Protein AF-A0A7S0VU99-F1 (afdb_monomer_lite)

Organism: NCBI:txid464990

Radius of gyration: 22.37 Å; chains: 1; bounding box: 52×41×63 Å

Structure (mmCIF, N/CA/C/O backbone):
data_AF-A0A7S0VU99-F1
#
_entry.id   AF-A0A7S0VU99-F1
#
loop_
_atom_site.group_PDB
_atom_site.id
_atom_site.type_symbol
_atom_site.label_atom_id
_atom_site.label_alt_id
_atom_site.label_comp_id
_atom_site.label_asym_id
_atom_site.label_entity_id
_atom_site.label_seq_id
_atom_site.pdbx_PDB_ins_code
_atom_site.Cartn_x
_atom_site.Cartn_y
_atom_site.Cartn_z
_atom_site.occupancy
_atom_site.B_iso_or_equiv
_atom_site.auth_seq_id
_atom_site.auth_comp_id
_atom_site.auth_asym_id
_atom_site.auth_atom_id
_atom_site.pdbx_PDB_model_num
ATOM 1 N N . MET A 1 1 ? 24.944 33.777 15.176 1.00 42.62 1 MET A N 1
ATOM 2 C CA . MET A 1 1 ? 24.811 32.309 15.261 1.00 42.62 1 MET A CA 1
ATOM 3 C C . MET A 1 1 ? 23.973 31.871 14.078 1.00 42.62 1 MET A C 1
ATOM 5 O O . MET A 1 1 ? 22.830 32.293 13.983 1.00 42.62 1 MET A O 1
ATOM 9 N N . LEU A 1 2 ? 24.575 31.160 13.125 1.00 47.84 2 LEU A N 1
ATOM 10 C CA . LEU A 1 2 ? 23.851 30.577 11.997 1.00 47.84 2 LEU A CA 1
ATOM 11 C C . LEU A 1 2 ? 23.214 29.288 12.511 1.00 47.84 2 LEU A C 1
ATOM 13 O O . LEU A 1 2 ? 23.934 28.362 12.865 1.00 47.84 2 LEU A O 1
ATOM 17 N N . VAL A 1 3 ? 21.888 29.281 12.614 1.00 47.84 3 VAL A N 1
ATOM 18 C CA . VAL A 1 3 ? 21.104 28.084 12.929 1.00 47.84 3 VAL A CA 1
ATOM 19 C C . VAL A 1 3 ? 21.346 27.098 11.789 1.00 47.84 3 VAL A C 1
ATOM 21 O O . VAL A 1 3 ? 20.936 27.340 10.652 1.00 47.84 3 VAL A O 1
ATOM 24 N N . THR A 1 4 ? 22.101 26.037 12.055 1.00 50.44 4 THR A N 1
ATOM 25 C CA . THR A 1 4 ? 22.237 24.922 11.117 1.00 50.44 4 THR A CA 1
ATOM 26 C C . THR A 1 4 ? 20.938 24.127 11.173 1.00 50.44 4 THR A C 1
ATOM 28 O O . THR A 1 4 ? 20.381 23.961 12.250 1.00 50.44 4 THR A O 1
ATOM 31 N N . GLY A 1 5 ? 20.429 23.652 10.035 1.00 49.12 5 GLY A N 1
ATOM 32 C CA . GLY A 1 5 ? 19.099 23.029 9.896 1.00 49.12 5 GLY A CA 1
ATOM 33 C C . GLY A 1 5 ? 18.801 21.778 10.744 1.00 49.12 5 GLY A C 1
ATOM 34 O O . GLY A 1 5 ? 17.784 21.143 10.500 1.00 49.12 5 GLY A O 1
ATOM 35 N N . ASN A 1 6 ? 19.640 21.445 11.727 1.00 53.31 6 ASN A N 1
ATOM 36 C CA . ASN A 1 6 ? 19.425 20.407 12.736 1.00 53.31 6 ASN A CA 1
ATOM 37 C C . ASN A 1 6 ? 18.670 20.911 13.985 1.00 53.31 6 ASN A C 1
ATOM 39 O O . ASN A 1 6 ? 18.320 20.109 14.844 1.00 53.31 6 ASN A O 1
ATOM 43 N N . ASP A 1 7 ? 18.387 22.213 14.098 1.00 51.75 7 ASP A N 1
ATOM 44 C CA . ASP A 1 7 ? 17.778 22.802 15.304 1.00 51.75 7 ASP A CA 1
ATOM 45 C C . ASP A 1 7 ? 16.232 22.852 15.264 1.00 51.75 7 ASP A C 1
ATOM 47 O O . ASP A 1 7 ? 15.596 23.442 16.139 1.00 51.75 7 ASP A O 1
ATOM 51 N N . ILE A 1 8 ? 15.603 22.231 14.257 1.00 57.84 8 ILE A N 1
ATOM 52 C CA . ILE A 1 8 ? 14.141 22.149 14.118 1.00 57.84 8 ILE A CA 1
ATOM 53 C C . ILE A 1 8 ? 13.699 20.691 14.276 1.00 57.84 8 ILE A C 1
ATOM 55 O O . ILE A 1 8 ? 13.397 20.024 13.295 1.00 57.84 8 ILE A O 1
ATOM 59 N N . GLY A 1 9 ? 13.685 20.208 15.521 1.00 58.66 9 GLY A N 1
ATOM 60 C CA . GLY A 1 9 ? 12.919 19.036 15.963 1.00 58.66 9 GLY A CA 1
ATOM 61 C C . GLY A 1 9 ? 12.917 17.837 15.012 1.00 58.66 9 GLY A C 1
ATOM 62 O O . GLY A 1 9 ? 11.920 17.589 14.335 1.00 58.66 9 GLY A O 1
ATOM 63 N N . GLU A 1 10 ? 14.003 17.067 15.003 1.00 64.81 10 GLU A N 1
ATOM 64 C CA . GLU A 1 10 ? 13.993 15.716 14.440 1.00 64.81 10 GLU A CA 1
ATOM 65 C C . GLU A 1 10 ? 12.984 14.871 15.231 1.00 64.81 10 GLU A C 1
ATOM 67 O O . GLU A 1 10 ? 13.156 14.644 16.430 1.00 64.81 10 GLU A O 1
ATOM 72 N N . ASP A 1 11 ? 11.893 14.453 14.584 1.00 71.62 11 ASP A N 1
ATOM 73 C CA . ASP A 1 11 ? 10.975 13.480 15.172 1.00 71.62 11 ASP A CA 1
ATOM 74 C C . ASP A 1 11 ? 11.741 12.153 15.321 1.00 71.62 11 ASP A C 1
ATOM 76 O O . ASP A 1 11 ? 12.111 11.557 14.304 1.00 71.62 11 ASP A O 1
ATOM 80 N N . PRO A 1 12 ? 11.987 11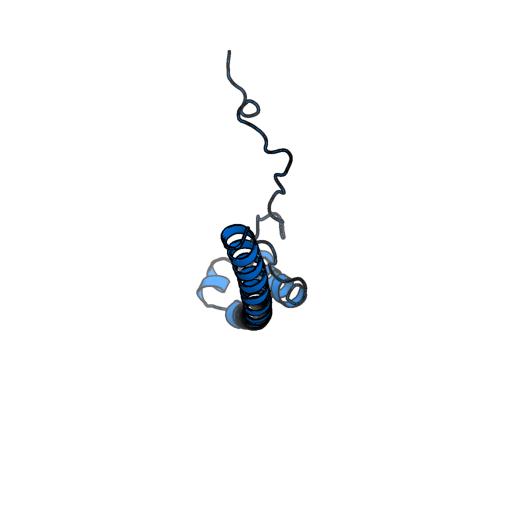.659 16.551 1.00 77.50 12 PRO A N 1
ATOM 81 C CA . PRO A 1 12 ? 12.709 10.406 16.760 1.00 77.50 12 PRO A CA 1
ATOM 82 C C . PRO A 1 12 ? 11.982 9.192 16.157 1.00 77.50 12 PRO A C 1
ATOM 84 O O . PRO A 1 12 ? 12.581 8.125 16.035 1.00 77.50 12 PRO A O 1
ATOM 87 N N . ALA A 1 13 ? 10.707 9.335 15.777 1.00 81.31 13 ALA A N 1
ATOM 88 C CA . ALA A 1 13 ? 9.921 8.318 15.089 1.00 81.31 13 ALA A CA 1
ATOM 89 C C . ALA A 1 13 ? 9.869 8.497 13.558 1.00 81.31 13 ALA A C 1
ATOM 91 O O . ALA A 1 13 ? 9.166 7.736 12.885 1.00 81.31 13 ALA A O 1
ATOM 92 N N . TYR A 1 14 ? 10.590 9.467 12.982 1.00 81.25 14 TYR A N 1
ATOM 93 C CA . TYR A 1 14 ? 10.602 9.666 11.537 1.00 81.25 14 TYR A CA 1
ATOM 94 C C . TYR A 1 14 ? 11.242 8.472 10.823 1.00 81.25 14 TYR A C 1
ATOM 96 O O . TYR A 1 14 ? 12.432 8.188 10.961 1.00 81.25 14 TYR A O 1
ATOM 104 N N . VAL A 1 15 ? 10.445 7.792 9.999 1.00 80.75 15 VAL A N 1
ATOM 105 C CA . VAL A 1 15 ? 10.933 6.763 9.081 1.00 80.75 15 VAL A CA 1
ATOM 106 C C . VAL A 1 15 ? 11.011 7.382 7.686 1.00 80.75 15 VAL A C 1
ATOM 108 O O . VAL A 1 15 ? 9.965 7.747 7.134 1.00 80.75 15 VAL A O 1
ATOM 111 N N . PRO A 1 16 ? 12.213 7.518 7.092 1.00 81.75 16 PRO A N 1
ATOM 112 C CA . PRO A 1 16 ? 12.338 8.068 5.753 1.00 81.75 16 PRO A CA 1
ATOM 113 C C . PRO A 1 16 ? 11.606 7.181 4.736 1.00 81.75 16 PRO A C 1
ATOM 115 O O . PRO A 1 16 ? 11.574 5.954 4.883 1.00 81.75 16 PRO A O 1
ATOM 118 N N . PRO A 1 17 ? 11.012 7.775 3.687 1.00 85.19 17 PRO A N 1
ATOM 119 C CA . PRO A 1 17 ? 10.333 7.008 2.655 1.00 85.19 17 PRO A CA 1
ATOM 120 C C . PRO A 1 17 ? 11.322 6.083 1.927 1.00 85.19 17 PRO A C 1
ATOM 122 O O . PRO A 1 17 ? 12.498 6.429 1.774 1.00 85.19 17 PRO A O 1
ATOM 125 N N . PRO A 1 18 ? 10.857 4.923 1.435 1.00 87.25 18 PRO A N 1
ATOM 126 C CA . PRO A 1 18 ? 11.715 4.002 0.718 1.00 87.25 18 PRO A CA 1
ATOM 127 C C . PRO A 1 18 ? 12.227 4.639 -0.572 1.00 87.25 18 PRO A C 1
ATOM 129 O O . PRO A 1 18 ? 11.570 5.479 -1.200 1.00 87.25 18 PRO A O 1
ATOM 132 N N . THR A 1 19 ? 13.414 4.207 -0.980 1.00 88.50 19 THR A N 1
ATOM 133 C CA . THR A 1 19 ? 14.022 4.602 -2.245 1.00 88.50 19 THR A CA 1
ATOM 134 C C . THR A 1 19 ? 14.092 3.406 -3.184 1.00 88.50 19 THR A C 1
ATOM 136 O O . THR A 1 19 ? 14.319 2.274 -2.766 1.00 88.50 19 THR A O 1
ATOM 139 N N . PHE A 1 20 ? 13.884 3.657 -4.473 1.00 87.06 20 PHE A N 1
ATOM 140 C CA . PHE A 1 20 ? 14.007 2.658 -5.524 1.00 87.06 20 PHE A CA 1
ATOM 141 C C . PHE A 1 20 ? 14.793 3.253 -6.688 1.00 87.06 20 PHE A C 1
ATOM 143 O O . PHE A 1 20 ? 14.441 4.316 -7.211 1.00 87.06 20 PHE A O 1
ATOM 150 N N . ALA A 1 21 ? 15.890 2.594 -7.070 1.00 85.69 21 ALA A N 1
ATOM 151 C CA . ALA A 1 21 ? 16.823 3.086 -8.087 1.00 85.69 21 ALA A CA 1
ATOM 152 C C . ALA A 1 21 ? 17.232 4.564 -7.868 1.00 85.69 21 ALA A C 1
ATOM 154 O O . ALA A 1 21 ? 17.171 5.381 -8.788 1.00 85.69 21 ALA A O 1
ATOM 155 N N . GLY A 1 22 ? 17.569 4.926 -6.623 1.00 85.81 22 GLY A N 1
ATOM 156 C CA . GLY A 1 22 ? 18.023 6.273 -6.249 1.00 85.81 22 GLY A CA 1
ATOM 157 C C . GLY A 1 22 ? 16.937 7.355 -6.207 1.00 85.81 22 GLY A C 1
ATOM 158 O O . GLY A 1 22 ? 17.255 8.523 -6.005 1.00 85.81 22 GLY A O 1
ATOM 159 N N . ARG A 1 23 ? 15.658 7.001 -6.385 1.00 85.56 23 ARG A N 1
ATOM 160 C CA . ARG A 1 23 ? 14.527 7.939 -6.291 1.00 85.56 23 ARG A CA 1
ATOM 161 C C . ARG A 1 23 ? 13.629 7.593 -5.118 1.00 85.56 23 ARG A C 1
ATOM 163 O O . ARG A 1 23 ? 13.390 6.422 -4.845 1.00 85.56 23 ARG A O 1
ATOM 170 N N . VAL A 1 24 ? 13.109 8.619 -4.453 1.00 88.50 24 VAL A N 1
ATOM 171 C CA . VAL A 1 24 ? 12.107 8.465 -3.393 1.00 88.50 24 VAL A CA 1
ATOM 172 C C . VAL A 1 24 ? 10.810 7.949 -4.005 1.00 88.50 24 VAL A C 1
ATOM 174 O O . VAL A 1 24 ? 10.321 8.506 -4.992 1.00 88.50 24 VAL A O 1
ATOM 177 N N . VAL A 1 25 ? 10.253 6.888 -3.425 1.00 90.50 25 VAL A N 1
ATOM 178 C CA . VAL A 1 25 ? 9.017 6.262 -3.899 1.00 90.50 25 VAL A CA 1
ATOM 179 C C . VAL A 1 25 ? 7.960 6.211 -2.812 1.00 90.50 25 VAL A C 1
ATOM 181 O O . VAL A 1 25 ? 8.241 6.244 -1.615 1.00 90.50 25 VAL A O 1
ATOM 184 N N . LYS A 1 26 ? 6.701 6.129 -3.246 1.00 87.31 26 LYS A N 1
ATOM 185 C CA . LYS A 1 26 ? 5.577 5.949 -2.333 1.00 87.31 26 LYS A CA 1
ATOM 186 C C . LYS A 1 26 ? 5.691 4.572 -1.665 1.00 87.31 26 LYS A C 1
ATOM 188 O O . LYS A 1 26 ? 5.703 3.593 -2.410 1.00 87.31 26 LYS A O 1
ATOM 193 N N . PRO A 1 27 ? 5.686 4.483 -0.322 1.00 89.12 27 PRO A N 1
ATOM 194 C CA . PRO A 1 27 ? 5.757 3.207 0.378 1.00 89.12 27 PRO A CA 1
ATOM 195 C C . PRO A 1 27 ? 4.667 2.234 -0.068 1.00 89.12 27 PRO A C 1
ATOM 197 O O . PRO A 1 27 ? 3.522 2.646 -0.310 1.00 89.12 27 PRO A O 1
ATOM 200 N N . ASN A 1 28 ? 5.003 0.945 -0.127 1.00 90.56 28 ASN A N 1
ATOM 201 C CA . ASN A 1 28 ? 3.992 -0.084 -0.288 1.00 90.56 28 ASN A CA 1
ATOM 202 C C . ASN A 1 28 ? 3.064 -0.085 0.936 1.00 90.56 28 ASN A C 1
ATOM 204 O O . ASN A 1 28 ? 3.499 -0.169 2.083 1.00 90.56 28 ASN A O 1
ATOM 208 N N . LYS A 1 29 ? 1.761 0.026 0.679 1.00 89.62 29 LYS A N 1
ATOM 209 C CA . LYS A 1 29 ? 0.740 0.085 1.724 1.00 89.62 29 LYS A CA 1
ATOM 210 C C . LYS A 1 29 ? 0.324 -1.302 2.216 1.00 89.62 29 LYS A C 1
ATOM 212 O O . LYS A 1 29 ? -0.093 -1.431 3.365 1.00 89.62 29 LYS A O 1
ATOM 217 N N . TYR A 1 30 ? 0.381 -2.312 1.351 1.00 94.19 30 TYR A N 1
ATOM 218 C CA . TYR A 1 30 ? -0.117 -3.652 1.640 1.00 94.19 30 TYR A CA 1
ATOM 219 C C . TYR A 1 30 ? 0.970 -4.681 1.314 1.00 94.19 30 TYR A C 1
ATOM 221 O O . TYR A 1 30 ? 1.270 -4.863 0.135 1.00 94.19 30 TYR A O 1
ATOM 229 N N . PRO A 1 31 ? 1.519 -5.409 2.307 1.00 94.06 31 PRO A N 1
ATOM 230 C CA . PRO A 1 31 ? 2.591 -6.384 2.074 1.00 94.06 31 PRO A CA 1
ATOM 231 C C . PRO A 1 31 ? 2.248 -7.450 1.022 1.00 94.06 31 PRO A C 1
ATOM 233 O O . PRO A 1 31 ? 3.108 -7.893 0.275 1.00 94.06 31 PRO A O 1
ATOM 236 N N . VAL A 1 32 ? 0.967 -7.814 0.902 1.00 95.06 32 VAL A N 1
ATOM 237 C CA . VAL A 1 32 ? 0.474 -8.763 -0.114 1.00 95.06 32 VAL A CA 1
ATOM 238 C C . VAL A 1 32 ? 0.682 -8.248 -1.547 1.00 95.06 32 VAL A C 1
ATOM 240 O O . VAL A 1 32 ? 0.856 -9.041 -2.464 1.00 95.06 32 VAL A O 1
ATOM 243 N N . CYS A 1 33 ? 0.702 -6.928 -1.745 1.00 96.12 33 CYS A N 1
ATOM 244 C CA . CYS A 1 33 ? 0.878 -6.292 -3.051 1.00 96.12 33 CYS A CA 1
ATOM 245 C C . CYS A 1 33 ? 2.347 -5.959 -3.379 1.00 96.12 33 CYS A C 1
ATOM 247 O O . CYS A 1 33 ? 2.592 -5.279 -4.372 1.00 96.12 33 CYS A O 1
ATOM 249 N N . GLU A 1 34 ? 3.318 -6.414 -2.574 1.00 95.62 34 GLU A N 1
ATOM 250 C CA . GLU A 1 34 ? 4.743 -6.059 -2.715 1.00 95.62 34 GLU A CA 1
ATOM 251 C C . GLU A 1 34 ? 5.302 -6.396 -4.100 1.00 95.62 34 GLU A C 1
ATOM 253 O O . GLU A 1 34 ? 5.947 -5.563 -4.728 1.00 95.62 34 GLU A O 1
ATOM 258 N N . GLN A 1 35 ? 5.002 -7.588 -4.618 1.00 94.94 35 GLN A N 1
ATOM 259 C CA . GLN A 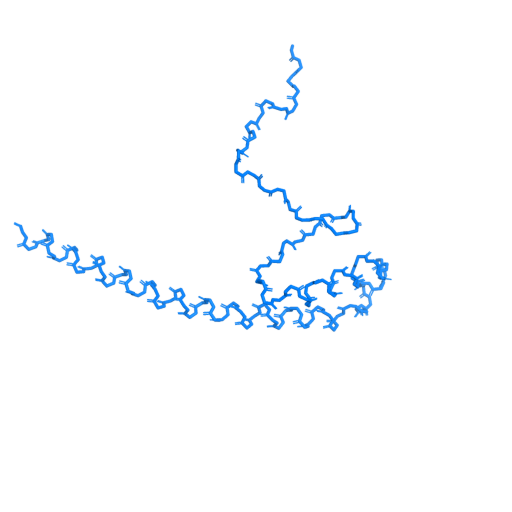1 35 ? 5.519 -8.035 -5.915 1.00 94.94 35 GLN A CA 1
ATOM 260 C C . GLN A 1 35 ? 5.052 -7.122 -7.057 1.00 94.94 35 GLN A C 1
ATOM 262 O O . GLN A 1 35 ? 5.863 -6.620 -7.830 1.00 94.94 35 GLN A O 1
ATOM 267 N N . VAL A 1 36 ? 3.753 -6.820 -7.104 1.00 95.31 36 VAL A N 1
ATOM 268 C CA . VAL A 1 36 ? 3.164 -5.962 -8.144 1.00 95.31 36 VAL A CA 1
ATOM 269 C C . VAL A 1 36 ? 3.609 -4.502 -7.986 1.00 95.31 36 VAL A C 1
ATOM 271 O O . VAL A 1 36 ? 3.759 -3.770 -8.965 1.00 95.31 36 VAL A O 1
ATOM 274 N N . TRP A 1 37 ? 3.861 -4.062 -6.749 1.00 95.31 37 TRP A N 1
ATOM 275 C CA . TRP A 1 37 ? 4.433 -2.746 -6.470 1.00 95.31 37 TRP A CA 1
ATOM 276 C C . TRP A 1 37 ? 5.861 -2.631 -7.018 1.00 95.31 37 TRP A C 1
ATOM 278 O O . TRP A 1 37 ? 6.166 -1.655 -7.705 1.00 95.31 37 TRP A O 1
ATOM 288 N N . MET A 1 38 ? 6.698 -3.649 -6.799 1.00 94.19 38 MET A N 1
ATOM 289 C CA . MET A 1 38 ? 8.061 -3.709 -7.332 1.00 94.19 38 MET A CA 1
ATOM 290 C C . MET A 1 38 ? 8.081 -3.714 -8.863 1.00 94.19 38 MET A C 1
ATOM 292 O O . MET A 1 38 ? 8.850 -2.965 -9.461 1.00 94.19 38 MET A O 1
ATOM 296 N N . GLU A 1 39 ? 7.202 -4.482 -9.510 1.00 93.38 39 GLU A N 1
ATOM 297 C CA . GLU A 1 39 ? 7.071 -4.500 -10.976 1.00 93.38 39 GLU A CA 1
ATOM 298 C C . GLU A 1 39 ? 6.676 -3.131 -11.543 1.00 93.38 39 GLU A C 1
ATOM 300 O O . GLU A 1 39 ? 7.251 -2.655 -12.528 1.00 93.38 39 GLU A O 1
ATOM 305 N N . TYR A 1 40 ? 5.721 -2.455 -10.898 1.00 93.75 40 TYR A N 1
ATOM 306 C CA . TYR A 1 40 ? 5.321 -1.107 -11.285 1.00 93.75 40 TYR A CA 1
ATOM 307 C C . TYR A 1 40 ? 6.474 -0.102 -11.139 1.00 93.75 40 TYR A C 1
ATOM 309 O O . TYR A 1 40 ? 6.675 0.743 -12.020 1.00 93.75 40 TYR A O 1
ATOM 317 N N . LEU A 1 41 ? 7.250 -0.180 -10.055 1.00 92.75 41 LEU A N 1
ATOM 318 C CA . LEU A 1 41 ? 8.403 0.697 -9.845 1.00 92.75 41 LEU A CA 1
ATOM 319 C C . LEU A 1 41 ? 9.532 0.421 -10.831 1.00 92.75 41 LEU A C 1
ATOM 321 O O . LEU A 1 41 ? 10.086 1.363 -11.391 1.00 92.75 41 LEU A O 1
ATOM 325 N N . ASP A 1 42 ? 9.841 -0.843 -11.094 1.00 92.25 42 ASP A N 1
ATOM 326 C CA . ASP A 1 42 ? 10.831 -1.225 -12.094 1.00 92.25 42 ASP A CA 1
ATOM 327 C C . ASP A 1 42 ? 10.463 -0.666 -13.477 1.00 92.25 42 ASP A C 1
ATOM 329 O O . ASP A 1 42 ? 11.274 0.006 -14.120 1.00 92.25 42 ASP A O 1
ATOM 333 N N . CYS A 1 43 ? 9.199 -0.804 -13.891 1.00 91.69 43 CYS A N 1
ATOM 334 C CA . CYS A 1 43 ? 8.736 -0.228 -15.150 1.00 91.69 43 CYS A CA 1
ATOM 335 C C . CYS A 1 43 ? 8.839 1.304 -15.154 1.00 91.69 43 CYS A C 1
ATOM 337 O O . CYS A 1 43 ? 9.446 1.903 -16.043 1.00 91.69 43 CYS A O 1
ATOM 339 N N . THR A 1 44 ? 8.266 1.957 -14.141 1.00 88.44 44 THR A N 1
ATOM 340 C CA . THR A 1 44 ? 8.132 3.419 -14.127 1.00 88.44 44 THR A CA 1
ATOM 341 C C . THR A 1 44 ? 9.406 4.158 -13.758 1.00 88.44 44 THR A C 1
ATOM 343 O O . THR A 1 44 ? 9.463 5.367 -13.963 1.00 88.44 44 THR A O 1
ATOM 346 N N . LEU A 1 45 ? 10.416 3.509 -13.192 1.00 88.38 45 LEU A N 1
ATOM 347 C CA . LEU A 1 45 ? 11.647 4.169 -12.765 1.00 88.38 45 LEU A CA 1
ATOM 348 C C . LEU A 1 45 ? 12.849 3.678 -13.568 1.00 88.38 45 LEU A C 1
ATOM 350 O O . LEU A 1 45 ? 13.667 4.504 -13.975 1.00 88.38 45 LEU A O 1
ATOM 354 N N . VAL A 1 46 ? 12.973 2.377 -13.815 1.00 85.38 46 VAL A N 1
ATOM 355 C CA . VAL A 1 46 ? 14.174 1.803 -14.438 1.00 85.38 46 VAL A CA 1
ATOM 356 C C . VAL A 1 46 ? 14.004 1.671 -15.947 1.00 85.38 46 VAL A C 1
ATOM 358 O O . VAL A 1 46 ? 14.859 2.145 -16.691 1.00 85.38 46 VAL A O 1
ATOM 361 N N . LYS A 1 47 ? 12.905 1.061 -16.401 1.00 84.75 47 LYS A N 1
ATOM 362 C CA . LYS A 1 47 ? 12.733 0.680 -17.812 1.00 84.75 47 LYS A CA 1
ATOM 363 C C . LYS A 1 47 ? 12.245 1.818 -18.703 1.00 84.75 47 LYS A C 1
ATOM 365 O O . LYS A 1 47 ? 12.738 1.969 -19.818 1.00 84.75 47 LYS A O 1
ATOM 370 N N . GLU A 1 48 ? 11.298 2.627 -18.232 1.00 84.44 48 GLU A N 1
ATOM 371 C CA . GLU A 1 48 ? 10.668 3.657 -19.059 1.00 84.44 48 GLU A CA 1
ATOM 372 C C . GLU A 1 48 ? 11.134 5.075 -18.706 1.00 84.44 48 GLU A C 1
ATOM 374 O O . GLU A 1 48 ? 11.023 5.553 -17.570 1.00 84.44 48 GLU A O 1
ATOM 379 N N . SER A 1 49 ? 11.601 5.795 -19.730 1.00 76.94 49 SER A N 1
ATOM 380 C CA . SER A 1 49 ? 11.880 7.230 -19.651 1.00 76.94 49 SER A CA 1
ATOM 381 C C . SER A 1 49 ? 10.580 8.038 -19.531 1.00 76.94 49 SER A C 1
ATOM 383 O O . SER A 1 49 ? 9.475 7.508 -19.671 1.00 76.94 49 SER A O 1
ATOM 385 N N . SER A 1 50 ? 10.683 9.349 -19.290 1.00 77.69 50 SER A N 1
ATOM 386 C CA . SER A 1 50 ? 9.521 10.238 -19.122 1.00 77.69 50 SER A CA 1
ATOM 387 C C . SER A 1 50 ? 8.470 10.095 -20.232 1.00 77.69 50 SER A C 1
ATOM 389 O O . SER A 1 50 ? 7.275 10.144 -19.947 1.00 77.69 50 SER A O 1
ATOM 391 N N . PHE A 1 51 ? 8.897 9.850 -21.476 1.00 81.31 51 PHE A N 1
ATOM 392 C CA . PHE A 1 51 ? 7.984 9.652 -22.601 1.00 81.31 51 PHE A CA 1
ATOM 393 C C . PHE A 1 51 ? 7.232 8.314 -22.530 1.00 81.31 51 PHE A C 1
ATOM 395 O O . PHE A 1 51 ? 6.025 8.285 -22.751 1.00 81.31 51 PHE A O 1
ATOM 402 N N . GLY A 1 52 ? 7.904 7.220 -22.153 1.00 79.44 52 GLY A N 1
ATOM 403 C CA . GLY A 1 52 ? 7.284 5.896 -22.000 1.00 79.44 52 GLY A CA 1
ATOM 404 C C . GLY A 1 52 ? 6.173 5.874 -20.947 1.00 79.44 52 GLY A C 1
ATOM 405 O O . GLY A 1 52 ? 5.134 5.238 -21.138 1.00 79.44 52 GLY A O 1
ATOM 406 N N . LYS A 1 53 ? 6.341 6.662 -19.877 1.00 78.81 53 LYS A N 1
ATOM 407 C CA . LYS A 1 53 ? 5.296 6.889 -18.866 1.00 78.81 53 LYS A CA 1
ATOM 408 C C . LYS A 1 53 ? 4.090 7.632 -19.440 1.00 78.81 53 LYS A C 1
ATOM 410 O O . LYS A 1 53 ? 2.963 7.298 -19.096 1.00 78.81 53 LYS A O 1
ATOM 415 N N . PHE A 1 54 ? 4.32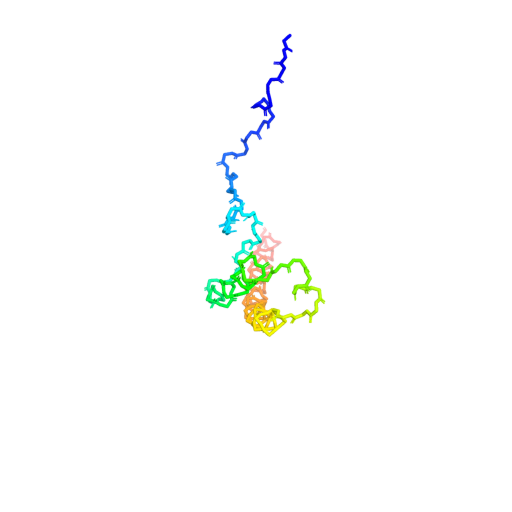3 8.615 -20.312 1.00 82.44 54 PHE A N 1
ATOM 416 C CA . PHE A 1 54 ? 3.264 9.426 -20.919 1.00 82.44 54 PHE A CA 1
ATOM 417 C C . PHE A 1 54 ? 2.398 8.621 -21.894 1.00 82.44 54 PHE A C 1
ATOM 419 O O . PHE A 1 54 ? 1.179 8.749 -21.883 1.00 82.44 54 PHE A O 1
ATOM 426 N N . VAL A 1 55 ? 3.012 7.738 -22.687 1.00 87.88 55 VAL A N 1
ATOM 427 C CA . VAL A 1 55 ? 2.285 6.863 -23.624 1.00 87.88 55 VAL A CA 1
ATOM 428 C C . VAL A 1 55 ? 1.715 5.598 -22.968 1.00 87.88 55 VAL A C 1
ATOM 430 O O . VAL A 1 55 ? 1.141 4.757 -23.651 1.00 87.88 55 VAL A O 1
ATOM 433 N N . GLY A 1 56 ? 1.861 5.449 -21.648 1.00 89.00 56 GLY A N 1
ATOM 434 C CA . GLY A 1 56 ? 1.204 4.386 -20.894 1.00 89.00 56 GLY A CA 1
ATOM 435 C C . GLY A 1 56 ? 1.857 3.006 -20.978 1.00 89.00 56 GLY A C 1
ATOM 436 O O . GLY A 1 56 ? 1.184 2.013 -20.721 1.00 89.00 56 GLY A O 1
ATOM 437 N N . ARG A 1 57 ? 3.160 2.903 -21.277 1.00 89.38 57 ARG A N 1
ATOM 438 C CA . ARG A 1 57 ? 3.861 1.599 -21.360 1.00 89.38 57 ARG A CA 1
ATOM 439 C C . ARG A 1 57 ? 3.867 0.799 -20.054 1.00 89.38 57 ARG A C 1
ATOM 441 O O . ARG A 1 57 ? 4.002 -0.415 -20.086 1.00 89.38 57 ARG A O 1
ATOM 448 N N . CYS A 1 58 ? 3.677 1.469 -18.919 1.00 92.69 58 CYS A N 1
ATOM 449 C CA . CYS A 1 58 ? 3.560 0.837 -17.602 1.00 92.69 58 CYS A CA 1
ATOM 450 C C . CYS A 1 58 ? 2.112 0.735 -17.095 1.00 92.69 58 CYS A C 1
ATOM 452 O O . CYS A 1 58 ? 1.906 0.463 -15.910 1.00 92.69 58 CYS A O 1
ATOM 454 N N . ASN A 1 59 ? 1.104 0.997 -17.938 1.00 92.94 59 ASN A N 1
ATOM 455 C CA . ASN A 1 59 ? -0.293 1.022 -17.501 1.00 92.94 59 ASN A CA 1
ATOM 456 C C . ASN A 1 59 ? -0.771 -0.343 -17.007 1.00 92.94 59 ASN A C 1
ATOM 458 O O . ASN A 1 59 ? -1.487 -0.388 -16.014 1.00 92.94 59 ASN A O 1
ATOM 462 N N . ASP A 1 60 ? -0.326 -1.440 -17.615 1.00 93.62 60 ASP A N 1
ATOM 463 C CA . ASP A 1 60 ? -0.726 -2.781 -17.178 1.00 93.62 60 ASP A CA 1
ATOM 464 C C . ASP A 1 60 ? -0.218 -3.082 -15.762 1.00 93.62 60 ASP A C 1
ATOM 466 O O . ASP A 1 60 ? -0.990 -3.485 -14.890 1.00 93.62 60 ASP A O 1
ATOM 470 N N . ALA A 1 61 ? 1.055 -2.769 -15.487 1.00 93.31 61 ALA A N 1
ATOM 471 C CA . ALA A 1 61 ? 1.633 -2.891 -14.148 1.00 93.31 61 ALA A CA 1
ATOM 472 C C . ALA A 1 61 ? 0.916 -1.978 -13.136 1.00 93.31 61 ALA A C 1
ATOM 474 O O . ALA A 1 61 ? 0.662 -2.365 -11.994 1.00 93.31 61 ALA A O 1
ATOM 475 N N . LYS A 1 62 ? 0.524 -0.769 -13.564 1.00 93.38 62 LYS A N 1
ATOM 476 C CA . LYS A 1 62 ? -0.262 0.159 -12.743 1.00 93.38 62 LYS A CA 1
ATOM 477 C C . LYS A 1 62 ? -1.642 -0.410 -12.406 1.00 93.38 62 LYS A C 1
ATOM 479 O O . LYS A 1 62 ? -2.045 -0.372 -11.248 1.00 93.38 62 LYS A O 1
ATOM 484 N N . VAL A 1 63 ? -2.357 -0.940 -13.397 1.00 96.19 63 VAL A N 1
ATOM 485 C CA . VAL A 1 63 ? -3.694 -1.524 -13.229 1.00 96.19 63 VAL A CA 1
ATOM 486 C C . VAL A 1 63 ? -3.638 -2.728 -12.295 1.00 96.19 63 VAL A C 1
ATOM 488 O O . VAL A 1 63 ? -4.483 -2.848 -11.407 1.00 96.19 63 VAL A O 1
ATOM 491 N N . ALA A 1 64 ? -2.624 -3.585 -12.436 1.00 95.75 64 ALA A N 1
ATOM 492 C CA . ALA A 1 64 ? -2.412 -4.712 -11.536 1.00 95.75 64 ALA A CA 1
ATOM 493 C C . ALA A 1 64 ? -2.202 -4.246 -10.083 1.00 95.75 64 ALA A C 1
ATOM 495 O O . ALA A 1 64 ? -2.835 -4.771 -9.160 1.00 95.75 64 ALA A O 1
ATOM 496 N N . LEU A 1 65 ? -1.373 -3.216 -9.877 1.00 96.00 65 LEU A N 1
ATOM 497 C CA . LEU A 1 65 ? -1.119 -2.649 -8.553 1.00 96.00 65 LEU A CA 1
ATOM 498 C C . LEU A 1 65 ? -2.385 -2.024 -7.950 1.00 96.00 65 LEU A C 1
ATOM 500 O O . LEU A 1 65 ? -2.707 -2.257 -6.783 1.00 96.00 65 LEU A O 1
ATOM 504 N N . ASP A 1 66 ? -3.124 -1.245 -8.739 1.00 96.06 66 ASP A N 1
ATOM 505 C CA . ASP A 1 66 ? -4.357 -0.591 -8.301 1.00 96.06 66 ASP A CA 1
ATOM 506 C C . ASP A 1 66 ? -5.440 -1.620 -7.947 1.00 96.06 66 ASP A C 1
ATOM 508 O O . ASP A 1 66 ? -6.131 -1.463 -6.936 1.00 96.06 66 ASP A O 1
ATOM 512 N N . LYS A 1 67 ? -5.546 -2.713 -8.712 1.00 97.75 67 LYS A N 1
ATOM 513 C CA . LYS A 1 67 ? -6.445 -3.830 -8.406 1.00 97.75 67 LYS A CA 1
ATOM 514 C C . LYS A 1 67 ? -6.113 -4.457 -7.050 1.00 97.75 67 LYS A C 1
ATOM 516 O O . LYS A 1 67 ? -6.986 -4.497 -6.184 1.00 97.75 67 LYS A O 1
ATOM 521 N N . CYS A 1 68 ? -4.855 -4.850 -6.832 1.00 97.31 68 CYS A N 1
ATOM 522 C CA . CYS A 1 68 ? -4.426 -5.442 -5.560 1.00 97.31 68 CYS A CA 1
ATOM 523 C C . CYS A 1 68 ? -4.691 -4.494 -4.377 1.00 97.31 68 CYS A C 1
ATOM 525 O O . CYS A 1 68 ? -5.265 -4.883 -3.357 1.00 97.31 68 CYS A O 1
ATOM 527 N N . ASN A 1 69 ? -4.355 -3.210 -4.533 1.00 96.75 69 ASN A N 1
ATOM 528 C CA . ASN A 1 69 ? -4.586 -2.203 -3.500 1.00 96.75 69 ASN A CA 1
ATOM 529 C C . ASN A 1 69 ? -6.073 -2.024 -3.170 1.00 96.75 69 ASN A C 1
ATOM 531 O O . ASN A 1 69 ? -6.424 -1.835 -2.003 1.00 96.75 69 ASN A O 1
ATOM 535 N N . ASN A 1 70 ? -6.948 -2.055 -4.175 1.00 97.12 70 ASN A N 1
ATOM 536 C CA . ASN A 1 70 ? -8.386 -1.911 -3.974 1.00 97.12 70 ASN A CA 1
ATOM 537 C C . ASN A 1 70 ? -8.979 -3.120 -3.244 1.00 97.12 70 ASN A C 1
ATOM 539 O O . ASN A 1 70 ? -9.726 -2.926 -2.285 1.00 97.12 70 ASN A O 1
ATOM 543 N N . GLU A 1 71 ? -8.584 -4.337 -3.619 1.00 97.25 71 GLU A N 1
ATOM 544 C CA . GLU A 1 71 ? -9.002 -5.571 -2.943 1.00 97.25 71 GLU A CA 1
ATOM 545 C C . GLU A 1 71 ? -8.592 -5.554 -1.461 1.00 97.25 71 GLU A C 1
ATOM 547 O O . GLU A 1 71 ? -9.425 -5.729 -0.568 1.00 97.25 71 GLU A O 1
ATOM 552 N N . GLN A 1 72 ? -7.328 -5.227 -1.169 1.00 96.81 72 GLN A N 1
ATOM 553 C CA . GLN A 1 72 ? -6.841 -5.143 0.212 1.00 96.81 72 GLN A CA 1
ATOM 554 C C . GLN A 1 72 ? -7.503 -4.008 1.000 1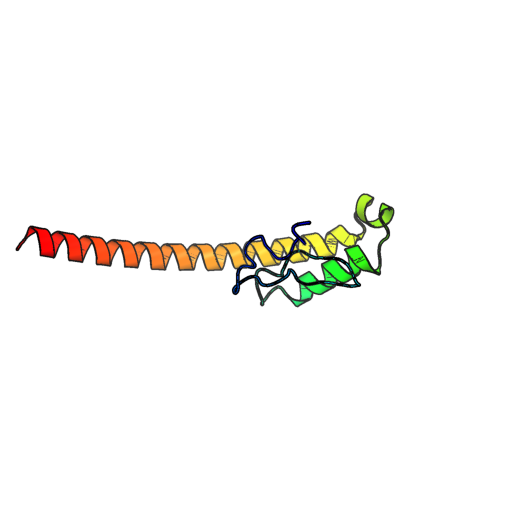.00 96.81 72 GLN A C 1
ATOM 556 O O . GLN A 1 72 ? -7.818 -4.152 2.186 1.00 96.81 72 GLN A O 1
ATOM 561 N N . ARG A 1 73 ? -7.783 -2.874 0.351 1.00 96.69 73 ARG A N 1
ATOM 562 C CA . ARG A 1 73 ? -8.524 -1.771 0.971 1.00 96.69 73 ARG A CA 1
ATOM 563 C C . ARG A 1 73 ? -9.924 -2.204 1.391 1.00 96.69 73 ARG A C 1
ATOM 565 O O . ARG A 1 73 ? -10.369 -1.804 2.465 1.00 96.69 73 ARG A O 1
ATOM 572 N N . GLU A 1 74 ? -10.613 -3.003 0.586 1.00 97.12 74 GLU A N 1
ATOM 573 C CA . GLU A 1 74 ? -11.942 -3.509 0.926 1.00 97.12 74 GLU A CA 1
ATOM 574 C C . GLU A 1 74 ? -11.914 -4.507 2.082 1.00 97.12 74 GLU A C 1
ATOM 576 O O . GLU A 1 74 ? -12.740 -4.399 2.993 1.00 97.12 74 GLU A O 1
ATOM 581 N N . VAL A 1 75 ? -10.940 -5.423 2.093 1.00 96.31 75 VAL A N 1
ATOM 582 C CA . VAL A 1 75 ? -10.726 -6.358 3.209 1.00 96.31 75 VAL A CA 1
ATOM 583 C C . VAL A 1 75 ? -10.516 -5.588 4.514 1.00 96.31 75 VAL A C 1
ATOM 585 O O . VAL A 1 75 ? -11.239 -5.794 5.493 1.00 96.31 75 VAL A O 1
ATOM 588 N N . MET A 1 76 ? -9.594 -4.623 4.512 1.00 94.50 76 MET A N 1
ATOM 589 C CA . MET A 1 76 ? -9.294 -3.815 5.696 1.00 94.50 76 MET A CA 1
ATOM 590 C C . MET A 1 76 ? -10.471 -2.928 6.107 1.00 94.50 76 MET A C 1
ATOM 592 O O . MET A 1 76 ? -10.743 -2.776 7.295 1.00 94.50 76 MET A O 1
ATOM 596 N N . ARG A 1 77 ? -11.231 -2.384 5.148 1.00 96.19 77 ARG A N 1
ATOM 597 C CA . ARG A 1 77 ? -12.442 -1.603 5.437 1.00 96.19 77 ARG A CA 1
ATOM 598 C C . ARG A 1 77 ? -13.488 -2.439 6.177 1.00 96.19 77 ARG A C 1
ATOM 600 O O . ARG A 1 77 ? -14.074 -1.944 7.138 1.00 96.19 77 ARG A O 1
ATOM 607 N N . LYS A 1 78 ? -13.717 -3.688 5.759 1.00 97.44 78 LYS A N 1
ATOM 608 C CA . LYS A 1 78 ? -14.660 -4.602 6.427 1.00 97.44 78 LYS A CA 1
ATOM 609 C C . LYS A 1 78 ? -14.196 -4.945 7.843 1.00 97.44 78 LYS A C 1
ATOM 611 O O . LYS A 1 78 ? -15.001 -4.866 8.770 1.00 97.44 78 LYS A O 1
ATOM 616 N N . LYS A 1 79 ? -12.903 -5.237 8.022 1.00 96.88 79 LYS A N 1
ATOM 617 C CA . LYS A 1 79 ? -12.305 -5.491 9.342 1.00 96.88 79 LYS A CA 1
ATOM 618 C C . LYS A 1 79 ? -12.467 -4.287 10.275 1.00 96.88 79 LYS A C 1
ATOM 620 O O . LYS A 1 79 ? -13.019 -4.421 11.362 1.00 96.88 79 LYS A O 1
ATOM 625 N N . ASN A 1 80 ? -12.090 -3.097 9.811 1.00 96.38 80 ASN A N 1
ATOM 626 C CA . ASN A 1 80 ? -12.191 -1.866 10.594 1.00 96.38 80 ASN A CA 1
ATOM 627 C C . ASN A 1 80 ? -13.640 -1.538 10.971 1.00 96.38 80 ASN A C 1
ATOM 629 O O . ASN A 1 80 ? -13.891 -1.058 12.074 1.00 96.38 80 ASN A O 1
ATOM 633 N N . LEU A 1 81 ? -14.600 -1.808 10.078 1.00 97.75 81 LEU A N 1
ATOM 634 C CA . LEU A 1 81 ? -16.020 -1.631 10.372 1.00 97.75 81 LEU A CA 1
ATOM 635 C C . LEU A 1 81 ? -16.488 -2.579 11.484 1.00 97.75 81 LEU A C 1
ATOM 637 O O . LEU A 1 81 ? -17.191 -2.136 12.390 1.00 97.75 81 LEU A O 1
ATOM 641 N N . ALA A 1 82 ? -16.104 -3.857 11.430 1.00 97.69 82 ALA A N 1
ATOM 642 C CA . ALA A 1 82 ? -16.451 -4.836 12.460 1.00 97.69 82 ALA A CA 1
ATOM 643 C C . ALA A 1 82 ? -15.861 -4.445 13.822 1.00 97.69 82 ALA A C 1
ATOM 645 O O . ALA A 1 82 ? -16.589 -4.351 14.809 1.00 97.69 82 ALA A O 1
ATOM 646 N N . GLU A 1 83 ? -14.571 -4.111 13.859 1.00 97.31 83 GLU A N 1
ATOM 647 C CA . GLU A 1 83 ? -13.918 -3.661 15.088 1.00 97.3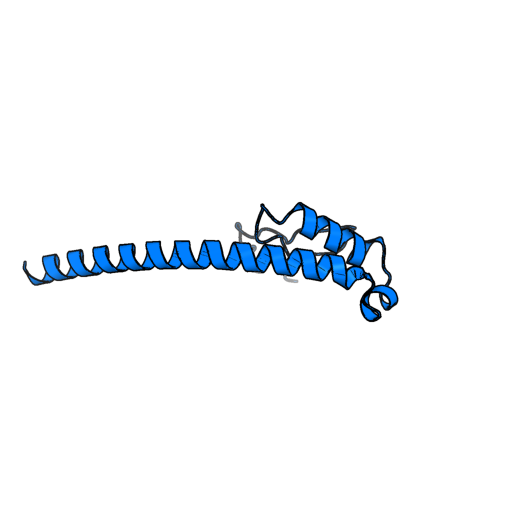1 83 GLU A CA 1
ATOM 648 C C . GLU A 1 83 ? -14.511 -2.354 15.624 1.00 97.31 83 GLU A C 1
ATOM 650 O O . GLU A 1 83 ? -14.666 -2.186 16.830 1.00 97.31 83 GLU A O 1
ATOM 655 N N . SER A 1 84 ? -14.860 -1.409 14.746 1.00 96.75 84 SER A N 1
ATOM 656 C CA . SER A 1 84 ? -15.462 -0.143 15.166 1.00 96.75 84 SER A CA 1
ATOM 657 C C . SER A 1 84 ? -16.847 -0.341 15.773 1.00 96.75 84 SER A C 1
ATOM 659 O O . SER A 1 84 ? -17.180 0.362 16.726 1.00 96.75 84 SER A O 1
ATOM 661 N N . LYS A 1 85 ? -17.653 -1.268 15.239 1.00 97.62 85 LYS A N 1
ATOM 662 C CA . LYS A 1 85 ? -18.954 -1.619 15.824 1.00 97.62 85 LYS A CA 1
ATOM 663 C C . LYS A 1 85 ? -18.784 -2.227 17.211 1.00 97.62 85 LYS A C 1
ATOM 665 O O . LYS A 1 85 ? -19.486 -1.819 18.128 1.00 97.62 85 LYS A O 1
ATOM 670 N N . GLU A 1 86 ? -17.825 -3.136 17.371 1.00 97.25 86 GLU A N 1
ATOM 671 C CA . GLU A 1 86 ? -17.566 -3.764 18.666 1.00 97.25 86 GLU A CA 1
ATOM 672 C C . GLU A 1 86 ? -17.058 -2.753 19.699 1.00 97.25 86 GLU A C 1
ATOM 674 O O . GLU A 1 86 ? -17.591 -2.673 20.803 1.00 97.25 86 GLU A O 1
ATOM 679 N N . ARG A 1 87 ? -16.098 -1.897 19.323 1.00 96.50 87 ARG A N 1
ATOM 680 C CA . ARG A 1 87 ? -15.629 -0.810 20.196 1.00 96.50 87 ARG A CA 1
ATOM 681 C C . ARG A 1 87 ? -16.779 0.098 20.629 1.00 96.50 87 ARG A C 1
ATOM 683 O O . ARG A 1 87 ? -16.864 0.438 21.805 1.00 96.50 87 ARG A O 1
ATOM 690 N N . LYS A 1 88 ? -17.675 0.456 19.704 1.00 97.06 88 LYS A N 1
ATOM 691 C CA . LYS A 1 88 ? -18.846 1.286 20.008 1.00 97.06 88 LYS A CA 1
ATOM 692 C C . LYS A 1 88 ? -19.787 0.592 21.000 1.00 97.06 88 LYS A C 1
ATOM 694 O O . LYS A 1 88 ? -20.133 1.206 22.002 1.00 97.06 88 LYS A O 1
ATOM 699 N N . ARG A 1 89 ? -20.101 -0.690 20.783 1.00 97.06 89 ARG A N 1
ATOM 700 C CA . ARG A 1 89 ? -20.938 -1.503 21.683 1.00 97.06 89 ARG A CA 1
ATOM 701 C C . ARG A 1 89 ? -20.377 -1.540 23.108 1.00 97.06 89 ARG A C 1
ATOM 703 O O . ARG A 1 89 ? -21.110 -1.321 24.065 1.00 97.06 89 ARG A O 1
ATOM 710 N N . VAL A 1 90 ? -19.070 -1.779 23.251 1.00 97.00 90 VAL A N 1
ATOM 711 C CA . VAL A 1 90 ? -18.395 -1.816 24.561 1.00 97.00 90 VAL A CA 1
ATOM 712 C C . VAL A 1 90 ? -18.434 -0.455 25.255 1.00 97.00 90 VAL A C 1
ATOM 714 O O . VAL A 1 90 ? -18.619 -0.393 26.469 1.00 97.00 90 VAL A O 1
ATOM 717 N N . ILE A 1 91 ? -18.245 0.636 24.508 1.00 96.94 91 ILE A N 1
ATOM 718 C CA . ILE A 1 91 ? -18.323 1.992 25.061 1.00 96.94 91 ILE A CA 1
ATOM 719 C C . ILE A 1 91 ? -19.746 2.278 25.548 1.00 96.94 91 ILE A C 1
ATOM 721 O O . ILE A 1 91 ? -19.907 2.684 26.692 1.00 96.94 91 ILE A O 1
ATOM 725 N N . GLU A 1 92 ? -20.767 2.011 24.734 1.00 96.56 92 GLU A N 1
ATOM 726 C CA . GLU A 1 92 ? -22.175 2.226 25.101 1.00 96.56 92 GLU A CA 1
ATOM 727 C C . GLU A 1 92 ? -22.576 1.425 26.349 1.00 96.56 92 GLU A C 1
ATOM 729 O O . GLU A 1 92 ? -23.173 1.977 27.270 1.00 96.56 92 GLU A O 1
ATOM 734 N N . GLU A 1 93 ? -22.172 0.153 26.441 1.00 96.81 93 GLU A N 1
ATOM 735 C CA . GLU A 1 93 ? -22.429 -0.684 27.620 1.00 96.81 93 GLU A CA 1
ATOM 736 C C . GLU A 1 93 ? -21.763 -0.119 28.887 1.00 96.81 93 GLU A C 1
ATOM 738 O O . GLU A 1 93 ? -22.354 -0.126 29.969 1.00 96.81 93 GLU A O 1
ATOM 743 N N . LYS A 1 94 ? -20.530 0.391 28.768 1.00 96.44 94 LYS A N 1
ATOM 744 C CA . LYS A 1 94 ? -19.825 1.030 29.888 1.00 96.44 94 LYS A CA 1
ATOM 745 C C . LYS A 1 94 ? -20.488 2.338 30.309 1.00 96.44 94 LYS A C 1
ATOM 747 O O . LYS A 1 94 ? -20.600 2.573 31.508 1.00 96.44 94 LYS A O 1
ATOM 752 N N . MET A 1 95 ? -20.933 3.159 29.357 1.00 95.69 95 MET A N 1
ATOM 753 C CA . MET A 1 95 ? -21.639 4.412 29.645 1.00 95.69 95 MET A CA 1
ATOM 754 C C . MET A 1 95 ? -22.949 4.144 30.391 1.00 95.69 95 MET A C 1
ATOM 756 O O . MET A 1 95 ? -23.158 4.716 31.455 1.00 95.69 95 MET A O 1
ATOM 760 N N . ALA A 1 96 ? -23.755 3.184 29.930 1.00 95.56 96 ALA A N 1
ATOM 761 C CA . ALA A 1 96 ? -25.006 2.815 30.595 1.00 95.56 96 ALA A CA 1
ATOM 762 C C . ALA A 1 96 ? -24.794 2.307 32.036 1.00 95.56 96 ALA A C 1
ATOM 764 O O . ALA A 1 96 ? -25.561 2.636 32.937 1.00 95.56 96 ALA A O 1
ATOM 765 N N . LYS A 1 97 ? -23.724 1.536 32.289 1.00 94.25 97 LYS A N 1
ATOM 766 C CA . LYS A 1 97 ? -23.364 1.089 33.650 1.00 94.25 97 LYS A CA 1
ATOM 767 C C . LYS A 1 97 ? -22.904 2.232 34.559 1.00 94.25 97 LYS A C 1
ATOM 769 O O . LYS A 1 97 ? -23.075 2.126 35.768 1.00 94.25 97 LYS A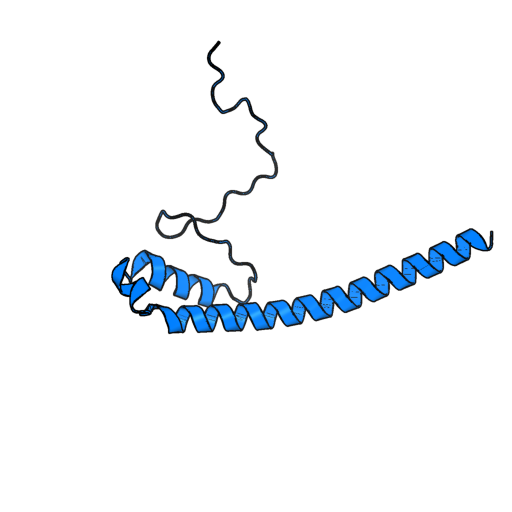 O 1
ATOM 774 N N . MET A 1 98 ? -22.291 3.278 34.002 1.00 90.88 98 MET A N 1
ATOM 775 C CA . MET A 1 98 ? -21.906 4.468 34.767 1.00 90.88 98 MET A CA 1
ATOM 776 C C . MET A 1 98 ? -23.114 5.341 35.103 1.00 90.88 98 MET A C 1
ATOM 778 O O . MET A 1 98 ? -23.166 5.863 36.204 1.00 90.88 98 MET A O 1
ATOM 782 N N . GLU A 1 99 ? -24.080 5.471 34.193 1.00 89.62 99 GLU A N 1
ATOM 783 C CA . GLU A 1 99 ? -25.317 6.234 34.424 1.00 89.62 99 GLU A CA 1
ATOM 784 C C . GLU A 1 99 ? -26.263 5.556 35.426 1.00 89.62 99 GLU A C 1
ATOM 786 O O . GLU A 1 99 ? -27.025 6.229 36.111 1.00 89.62 99 GLU A O 1
ATOM 791 N N . ALA A 1 100 ? -26.216 4.225 35.523 1.00 85.88 100 ALA A N 1
ATOM 792 C CA . ALA A 1 100 ? -27.031 3.446 36.456 1.00 85.88 100 ALA A CA 1
ATOM 793 C C . ALA A 1 100 ? -26.456 3.358 37.887 1.00 85.88 100 ALA A C 1
ATOM 795 O O . ALA A 1 100 ? -27.061 2.699 38.736 1.00 85.88 100 ALA A O 1
ATOM 796 N N . ARG A 1 101 ? -25.285 3.953 38.143 1.00 68.25 101 ARG A N 1
ATOM 797 C CA . ARG A 1 101 ? -24.596 3.950 39.440 1.00 68.25 101 ARG A CA 1
ATOM 798 C C . ARG A 1 101 ? -24.704 5.312 40.114 1.00 68.25 101 ARG A C 1
ATOM 800 O O . ARG A 1 101 ? -24.855 5.309 41.355 1.00 68.25 101 ARG A O 1
#

Foldseek 3Di:
DPPDVVPPDDPPPDDQADDDPNHGDDDDPDPVLVVLVVLLCCVVPPPDDPVCVVVCVSVVSVVSSVVVVVVVVVVVVVVVVVVVVVVVVVVVVVVVVVVVD

Secondary structure (DSSP, 8-state):
----TTSS---TT--PPPEETTEE-PPPS-GGGHHHHHHHHIIIIII--HHHHHTTTTHHHHHHHHHHHHHHHHHHHHHHHHHHHHHHHHHHHHHHHHHT-

InterPro domains:
  IPR013892 Cytochrome c oxidase biogenesis protein Cmc1-like [PF08583] (26-92)

Sequence (101 aa):
MLVTGNDIGEDPAYVPPPTFAGRVVKPNKYPVCEQVWMEYLDCTLVKESSFGKFVGRCNDAKVALDKCNNEQREVMRKKNLAESKERKRVIEEKMAKMEAR

pLDDT: mean 87.28, std 13.28, range [42.62, 97.75]